Protein AF-A0A1H2CNV8-F1 (afdb_monomer)

Sequence (73 aa):
MRPVPSEGQSTDARPAPSYRAFCPVCKKAGRRFSSYGSAEHVAQGHADKYGHTTHVIDQYGIRVVGSDRTTGR

pLDDT: mean 75.73, std 14.86, range [43.59, 90.31]

Mean predicted aligned error: 10.43 Å

Solvent-accessible surface area (backbone atoms only — not comparable to full-atom values): 4335 Å² total; per-residue (Å²): 140,81,86,79,82,82,85,84,76,84,89,62,92,64,79,73,59,32,16,18,15,35,25,78,86,76,70,44,69,53,65,78,24,78,40,61,70,60,13,45,52,52,13,42,56,48,6,67,75,70,55,37,57,12,27,25,21,42,73,87,65,49,71,50,85,88,40,75,30,62,48,81,129

Radius of gyration: 16.22 Å; Cα contacts (8 Å, |Δi|>4): 116; chains: 1; bounding box: 38×26×53 Å

Secondary structure (DSSP, 8-state):
-PPP---------PPP--EEEEETTTTEEEEEESSHHHHHHHHHHHHHHH---BEEE-TTSPBPTT--BPPP-

Structure (mmCIF, N/CA/C/O backbone):
data_AF-A0A1H2CNV8-F1
#
_entry.id   AF-A0A1H2CNV8-F1
#
loop_
_atom_site.group_PDB
_atom_site.id
_atom_site.type_symbol
_atom_site.label_atom_id
_atom_site.label_alt_id
_atom_site.label_comp_id
_atom_site.label_asym_id
_a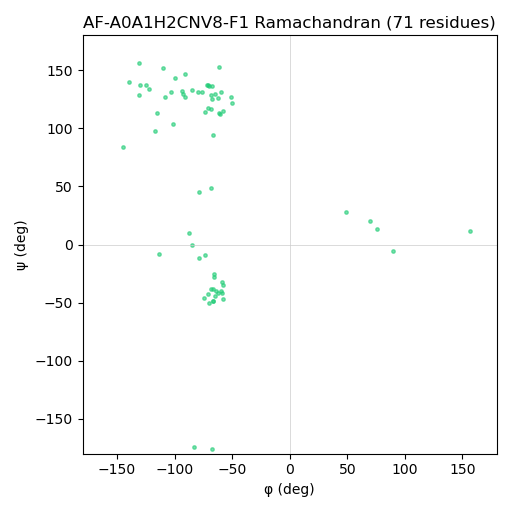tom_site.label_entity_id
_atom_site.label_seq_id
_atom_site.pdbx_PDB_ins_code
_atom_site.Cartn_x
_atom_site.Cartn_y
_atom_site.Cartn_z
_atom_site.occupancy
_atom_site.B_iso_or_equiv
_atom_s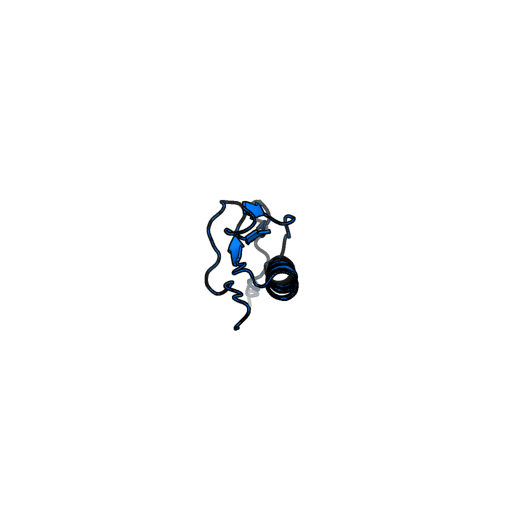ite.auth_seq_id
_atom_site.auth_comp_id
_atom_site.auth_asym_id
_atom_site.auth_atom_id
_atom_site.pdbx_PDB_model_num
ATOM 1 N N . MET A 1 1 ? 30.082 -17.776 -36.079 1.00 45.09 1 MET A N 1
ATOM 2 C CA . MET A 1 1 ? 29.751 -17.635 -34.643 1.00 45.09 1 MET A CA 1
ATOM 3 C C . MET A 1 1 ? 28.802 -16.448 -34.516 1.00 45.09 1 MET A C 1
ATOM 5 O O . MET A 1 1 ? 29.193 -15.361 -34.912 1.00 45.09 1 MET A O 1
ATOM 9 N N . ARG A 1 2 ? 27.537 -16.650 -34.118 1.00 48.00 2 ARG A N 1
ATOM 10 C CA . ARG A 1 2 ? 26.553 -15.558 -33.950 1.00 48.00 2 ARG A CA 1
ATOM 11 C C . ARG A 1 2 ? 26.411 -15.272 -32.446 1.00 48.00 2 ARG A C 1
ATOM 13 O O . ARG A 1 2 ? 26.269 -16.244 -31.707 1.00 48.00 2 ARG A O 1
ATOM 20 N N . PRO A 1 3 ? 26.480 -14.013 -31.983 1.00 52.56 3 PRO A N 1
ATOM 21 C CA . PRO A 1 3 ? 26.315 -13.701 -30.568 1.00 52.56 3 PRO A CA 1
ATOM 22 C C . PRO A 1 3 ? 24.853 -13.881 -30.132 1.00 52.56 3 PRO A C 1
ATOM 24 O O . PRO A 1 3 ? 23.925 -13.507 -30.850 1.00 52.56 3 PRO A O 1
ATOM 27 N N . VAL A 1 4 ? 24.680 -14.486 -28.957 1.00 60.47 4 VAL A N 1
ATOM 28 C CA . VAL A 1 4 ? 23.415 -14.629 -28.224 1.00 60.47 4 VAL A CA 1
ATOM 29 C C . VAL A 1 4 ? 22.981 -13.243 -27.730 1.00 60.47 4 VAL A C 1
ATOM 31 O O . VAL A 1 4 ? 23.800 -12.561 -27.112 1.00 60.47 4 VAL A O 1
ATOM 34 N N . PRO A 1 5 ? 21.739 -12.791 -27.973 1.00 47.50 5 PRO A N 1
ATOM 35 C CA . PRO A 1 5 ? 21.241 -11.580 -27.340 1.00 47.50 5 PRO A CA 1
ATOM 36 C C . PRO A 1 5 ? 20.946 -11.876 -25.865 1.00 47.50 5 PRO A C 1
ATOM 38 O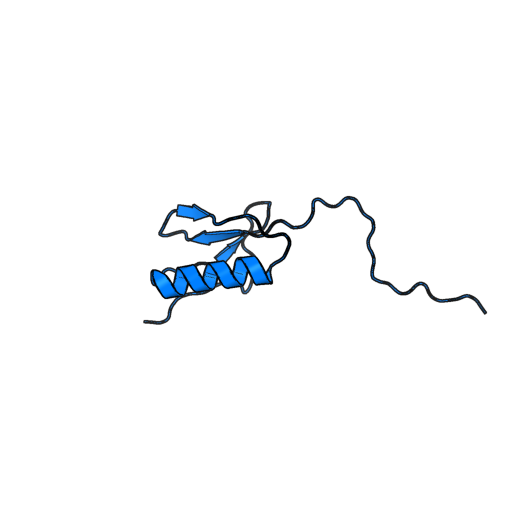 O . PRO A 1 5 ? 20.071 -12.678 -25.547 1.00 47.50 5 PRO A O 1
ATOM 41 N N . SER A 1 6 ? 21.704 -11.243 -24.970 1.00 52.09 6 SER A N 1
ATOM 42 C CA . SER A 1 6 ? 21.432 -11.233 -23.534 1.00 52.09 6 SER A CA 1
ATOM 43 C C . SER A 1 6 ? 20.064 -10.606 -23.279 1.00 52.09 6 SER A C 1
ATOM 45 O O . SER A 1 6 ? 19.851 -9.416 -23.515 1.00 52.09 6 SER A O 1
ATOM 47 N N . GLU A 1 7 ? 19.132 -11.427 -22.815 1.00 55.12 7 GLU A N 1
ATOM 48 C CA . GLU A 1 7 ? 17.822 -11.002 -22.342 1.00 55.12 7 GLU A CA 1
ATOM 49 C C . GLU A 1 7 ? 17.985 -10.026 -21.170 1.00 55.12 7 GLU A C 1
ATOM 51 O O . GLU A 1 7 ? 18.737 -10.295 -20.232 1.00 55.12 7 GLU A O 1
ATOM 56 N N . GLY A 1 8 ? 17.291 -8.884 -21.206 1.00 52.78 8 GLY A N 1
ATOM 57 C CA . GLY A 1 8 ? 17.272 -7.991 -20.044 1.00 52.78 8 GLY A CA 1
ATOM 58 C C . GLY A 1 8 ? 16.954 -6.518 -20.266 1.00 52.78 8 GLY A C 1
ATOM 59 O O . GLY A 1 8 ? 17.137 -5.734 -19.337 1.00 52.78 8 GLY A O 1
ATOM 60 N N . GLN A 1 9 ? 16.482 -6.090 -21.439 1.00 49.09 9 GLN A N 1
ATOM 61 C CA . GLN A 1 9 ? 15.978 -4.721 -21.563 1.00 49.09 9 GLN A CA 1
ATOM 62 C C . GLN A 1 9 ? 14.797 -4.654 -22.524 1.00 49.09 9 GLN A C 1
ATOM 64 O O . GLN A 1 9 ? 14.927 -4.394 -23.715 1.00 4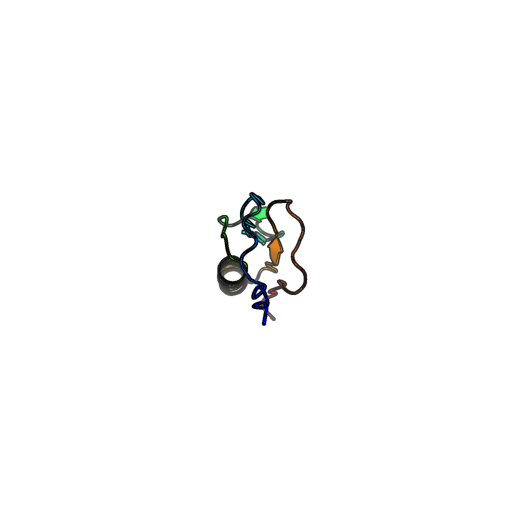9.09 9 GLN A O 1
ATOM 69 N N . SER A 1 10 ? 13.622 -4.949 -21.970 1.00 46.03 10 SER A N 1
ATOM 70 C CA . SER A 1 10 ? 12.336 -4.770 -22.634 1.00 46.03 10 SER A CA 1
ATOM 71 C C . SER A 1 10 ? 12.097 -3.268 -22.826 1.00 46.03 10 SER A C 1
ATOM 73 O O . SER A 1 10 ? 11.598 -2.591 -21.932 1.00 46.03 10 SER A O 1
ATOM 75 N N . THR A 1 11 ? 12.463 -2.743 -23.992 1.00 53.69 11 THR A N 1
ATOM 76 C CA . THR A 1 11 ? 12.110 -1.404 -24.494 1.00 53.69 11 THR A CA 1
ATOM 77 C C . THR A 1 11 ? 10.686 -1.383 -25.059 1.00 53.69 11 THR A C 1
ATOM 79 O O . THR A 1 11 ? 10.432 -0.838 -26.129 1.00 53.69 11 THR A O 1
ATOM 82 N N . ASP A 1 12 ? 9.741 -1.985 -24.337 1.00 47.94 12 ASP A N 1
ATOM 83 C CA . ASP A 1 12 ? 8.318 -1.840 -24.634 1.00 47.94 12 ASP A CA 1
ATOM 84 C C . ASP A 1 12 ? 7.798 -0.685 -23.782 1.00 47.94 12 ASP A C 1
ATOM 86 O O . ASP A 1 12 ? 8.085 -0.633 -22.584 1.00 47.94 12 ASP A O 1
ATOM 90 N N . ALA A 1 13 ? 7.055 0.243 -24.380 1.00 54.09 13 ALA A N 1
ATOM 91 C CA . ALA A 1 13 ? 6.402 1.363 -23.706 1.00 54.09 13 ALA A CA 1
ATOM 92 C C . ALA A 1 13 ? 5.255 0.890 -22.785 1.00 54.09 13 ALA A C 1
ATOM 94 O O . ALA A 1 13 ? 4.142 1.415 -22.813 1.00 54.09 13 ALA A O 1
ATOM 95 N N . ARG A 1 14 ? 5.522 -0.114 -21.946 1.00 54.78 14 ARG A N 1
ATOM 96 C CA . ARG A 1 14 ? 4.690 -0.503 -20.820 1.00 54.78 14 ARG A CA 1
ATOM 97 C C . ARG A 1 14 ? 4.659 0.680 -19.858 1.00 54.78 14 ARG A C 1
ATOM 99 O O . ARG A 1 14 ? 5.732 1.153 -19.472 1.00 54.78 14 ARG A O 1
ATOM 106 N N . PRO A 1 15 ? 3.473 1.175 -19.458 1.00 54.31 15 PRO A N 1
ATOM 107 C CA . PRO A 1 15 ? 3.391 2.176 -18.403 1.00 54.31 15 PRO A CA 1
ATOM 108 C C . PRO A 1 15 ? 4.211 1.671 -17.217 1.00 54.31 15 PRO A C 1
ATOM 110 O O . PRO A 1 15 ? 3.994 0.548 -16.756 1.00 54.31 15 PRO A O 1
ATOM 113 N N . ALA A 1 16 ? 5.209 2.460 -16.806 1.00 64.06 16 ALA A N 1
ATOM 114 C CA . ALA A 1 16 ? 6.141 2.064 -15.762 1.00 64.06 16 ALA A CA 1
ATOM 115 C C . ALA A 1 16 ? 5.342 1.592 -14.536 1.00 64.06 16 ALA A C 1
ATOM 117 O O . ALA A 1 16 ? 4.452 2.331 -14.090 1.00 64.06 16 ALA A O 1
ATOM 118 N N . PRO A 1 17 ? 5.618 0.383 -14.014 1.00 65.44 17 PRO A N 1
ATOM 119 C CA . PRO A 1 17 ? 4.785 -0.216 -12.986 1.00 65.44 17 PRO A CA 1
ATOM 120 C C . PRO A 1 17 ? 4.725 0.716 -11.774 1.00 65.44 17 PRO A C 1
ATOM 122 O O . PRO A 1 17 ? 5.739 1.006 -11.143 1.00 65.44 17 PRO A O 1
ATOM 125 N N . SER A 1 18 ? 3.533 1.244 -11.490 1.00 82.19 18 SER A N 1
ATOM 126 C CA . SER A 1 18 ? 3.333 2.207 -10.404 1.00 82.19 18 SER A CA 1
ATOM 127 C C . SER A 1 18 ? 2.725 1.532 -9.182 1.00 82.19 18 SER A C 1
ATOM 129 O O . SER A 1 18 ? 1.526 1.293 -9.126 1.00 82.19 18 SER A O 1
ATOM 131 N N . TYR A 1 19 ? 3.538 1.287 -8.166 1.00 87.94 19 TYR A N 1
ATOM 132 C CA . TYR A 1 19 ? 3.140 0.675 -6.903 1.00 87.94 19 TYR A CA 1
ATOM 133 C C . TYR A 1 19 ? 2.733 1.730 -5.872 1.00 87.94 19 TYR A C 1
ATOM 135 O O . TYR A 1 19 ? 3.298 2.822 -5.827 1.00 87.94 19 TYR A O 1
ATOM 143 N N . ARG A 1 20 ? 1.774 1.428 -5.001 1.00 89.19 20 ARG A N 1
ATOM 144 C CA . ARG A 1 20 ? 1.352 2.302 -3.897 1.00 89.19 20 ARG A CA 1
ATOM 145 C C . ARG A 1 20 ? 1.092 1.475 -2.651 1.00 89.19 20 ARG A C 1
ATOM 147 O O . ARG A 1 20 ? 0.474 0.425 -2.737 1.00 89.19 20 ARG A O 1
ATOM 154 N N . ALA A 1 21 ? 1.486 1.974 -1.485 1.00 89.44 21 ALA A N 1
ATOM 155 C CA . ALA A 1 21 ? 0.997 1.418 -0.226 1.00 89.44 21 ALA A CA 1
ATOM 156 C C . ALA A 1 21 ? -0.503 1.721 -0.082 1.00 89.44 21 ALA A C 1
ATOM 158 O O . ALA A 1 21 ? -0.925 2.842 -0.347 1.00 89.44 21 ALA A O 1
ATOM 159 N N . PHE A 1 22 ? -1.307 0.765 0.350 1.00 88.56 22 PHE A N 1
ATOM 160 C CA . PHE A 1 22 ? -2.733 0.916 0.592 1.00 88.56 22 PHE A CA 1
ATOM 161 C C . PHE A 1 22 ? -3.082 0.356 1.963 1.00 88.56 22 PHE A C 1
ATOM 163 O O . PHE A 1 22 ? -2.745 -0.779 2.304 1.00 88.56 22 PHE A O 1
ATOM 170 N N . CYS A 1 23 ? -3.775 1.176 2.745 1.00 88.44 23 CYS A N 1
ATOM 171 C CA . CYS A 1 23 ? -4.280 0.808 4.054 1.00 88.44 23 CYS A CA 1
ATOM 172 C C . CYS A 1 23 ? -5.820 0.836 4.016 1.00 88.44 23 CYS A C 1
ATOM 174 O O . CYS A 1 23 ? -6.392 1.927 3.880 1.00 88.44 23 CYS A O 1
ATOM 176 N N . PRO A 1 24 ? -6.512 -0.314 4.148 1.00 84.38 24 PRO A N 1
ATOM 177 C CA . PRO A 1 24 ? -7.973 -0.372 4.171 1.00 84.38 24 PRO A CA 1
ATOM 178 C C . PRO A 1 24 ? -8.568 0.324 5.402 1.00 84.38 24 PRO A C 1
ATOM 180 O O . PRO A 1 24 ? -9.664 0.870 5.311 1.00 84.38 24 PRO A O 1
ATOM 183 N N . VAL A 1 25 ? -7.835 0.373 6.523 1.00 86.00 25 VAL A N 1
ATOM 184 C CA . VAL A 1 25 ? -8.277 1.027 7.769 1.00 86.00 25 VAL A CA 1
ATOM 185 C C . VAL A 1 25 ? -8.314 2.546 7.602 1.00 86.00 25 VAL A C 1
ATOM 187 O O . VAL A 1 25 ? -9.330 3.186 7.860 1.00 86.00 25 VAL A O 1
ATOM 190 N N . CYS A 1 26 ? -7.230 3.140 7.099 1.00 84.12 26 CYS A N 1
ATOM 191 C CA . CYS A 1 26 ? -7.173 4.581 6.855 1.00 84.12 26 CYS A CA 1
ATOM 192 C C . CYS A 1 26 ? -7.897 5.012 5.574 1.00 84.12 26 CYS A C 1
ATOM 194 O O . CYS A 1 26 ? -8.021 6.215 5.339 1.00 84.12 26 CYS A O 1
ATOM 196 N N . LYS A 1 27 ? -8.288 4.061 4.711 1.00 77.31 27 LYS A N 1
ATOM 197 C CA . LYS A 1 27 ? -8.747 4.294 3.328 1.00 77.31 27 LYS A CA 1
ATOM 198 C C . LYS A 1 27 ? -7.808 5.212 2.530 1.00 77.31 27 LYS A C 1
ATOM 200 O O . LYS A 1 27 ? -8.233 5.918 1.619 1.00 77.31 27 LYS A O 1
ATOM 205 N N . LYS A 1 28 ? -6.519 5.223 2.885 1.00 72.50 28 LYS A N 1
ATOM 206 C CA . LYS A 1 28 ? -5.494 6.053 2.247 1.00 72.50 28 LYS A CA 1
ATOM 207 C C . LYS A 1 28 ? -4.575 5.173 1.415 1.00 72.50 28 LYS A C 1
ATOM 209 O O . LYS A 1 28 ? -3.993 4.214 1.921 1.00 72.50 28 LYS A O 1
ATOM 214 N N . ALA A 1 29 ? -4.425 5.553 0.150 1.00 72.25 29 ALA A N 1
ATOM 215 C CA . ALA A 1 29 ? -3.351 5.083 -0.707 1.00 72.25 29 ALA A CA 1
ATOM 216 C C . ALA A 1 29 ? -2.179 6.071 -0.618 1.00 72.25 29 ALA A C 1
ATOM 218 O O . ALA A 1 29 ? -2.358 7.283 -0.747 1.00 72.25 29 ALA A O 1
ATOM 219 N N . GLY A 1 30 ? -0.983 5.552 -0.372 1.00 74.69 30 GLY A N 1
ATOM 220 C CA . GLY A 1 30 ? 0.266 6.293 -0.371 1.00 74.69 30 GLY A CA 1
ATOM 221 C C . GLY A 1 30 ? 0.665 6.796 -1.761 1.00 74.69 30 GLY A C 1
ATOM 222 O O . GLY A 1 30 ? -0.048 6.659 -2.761 1.00 74.69 30 GLY A O 1
ATOM 223 N N . ARG A 1 31 ? 1.853 7.404 -1.824 1.00 81.38 31 ARG A N 1
ATOM 224 C CA . ARG A 1 31 ? 2.443 7.901 -3.077 1.00 81.38 31 ARG A CA 1
ATOM 225 C C . ARG A 1 31 ? 2.677 6.759 -4.076 1.00 81.38 31 ARG A C 1
ATOM 227 O O . ARG A 1 31 ? 2.847 5.617 -3.662 1.00 81.38 31 ARG A O 1
ATOM 234 N N . ARG A 1 32 ? 2.659 7.078 -5.386 1.00 84.31 32 ARG A N 1
ATOM 235 C CA . ARG A 1 32 ? 3.113 6.138 -6.437 1.00 84.31 32 ARG A CA 1
ATOM 236 C C . ARG A 1 32 ? 4.621 6.007 -6.343 1.00 84.31 32 ARG A C 1
ATOM 238 O O . ARG A 1 32 ? 5.309 7.015 -6.218 1.00 84.31 32 ARG A O 1
ATOM 245 N N . PHE A 1 33 ? 5.092 4.783 -6.467 1.00 85.06 33 PHE A N 1
ATOM 246 C CA . PHE A 1 33 ? 6.488 4.416 -6.558 1.00 85.06 33 PHE A CA 1
ATOM 247 C C . PHE A 1 33 ? 6.681 3.601 -7.827 1.00 85.06 33 PHE A C 1
ATOM 249 O O . PHE A 1 33 ? 5.887 2.713 -8.111 1.00 85.06 33 PHE A O 1
ATOM 256 N N . SER A 1 34 ? 7.753 3.865 -8.565 1.00 82.56 34 SER A N 1
ATOM 257 C CA . SER A 1 34 ? 8.109 3.077 -9.753 1.00 82.56 34 SER A CA 1
ATOM 258 C C . SER A 1 34 ? 8.668 1.689 -9.403 1.00 82.56 34 SER A C 1
ATOM 260 O O . SER A 1 34 ? 8.850 0.852 -10.280 1.00 82.56 34 SER A O 1
ATOM 262 N N . SER A 1 35 ? 8.942 1.448 -8.115 1.00 82.62 35 SER A N 1
ATOM 263 C CA . SER A 1 35 ? 9.529 0.213 -7.599 1.00 82.62 35 SER A CA 1
ATOM 264 C C . SER A 1 35 ? 8.724 -0.321 -6.423 1.00 82.62 35 SER A C 1
ATOM 266 O O . SER A 1 35 ? 8.359 0.422 -5.507 1.00 82.62 35 SER A O 1
ATOM 268 N N . TYR A 1 36 ? 8.515 -1.635 -6.423 1.00 84.00 36 TYR A N 1
ATOM 269 C CA . TYR A 1 36 ? 7.783 -2.342 -5.379 1.00 84.00 36 TYR A CA 1
ATOM 270 C C . TYR A 1 36 ? 8.407 -2.144 -3.988 1.00 84.00 36 TYR A C 1
ATOM 272 O O . TYR A 1 36 ? 7.703 -1.772 -3.054 1.00 84.00 36 TYR A O 1
ATOM 280 N N . GLY A 1 37 ? 9.733 -2.285 -3.863 1.00 84.50 37 GLY A N 1
ATOM 281 C CA . GLY A 1 37 ? 10.440 -2.171 -2.580 1.00 84.50 37 GLY A CA 1
ATOM 282 C C . GLY A 1 37 ? 10.231 -0.830 -1.866 1.00 84.50 37 GLY A C 1
ATOM 283 O O . GLY A 1 37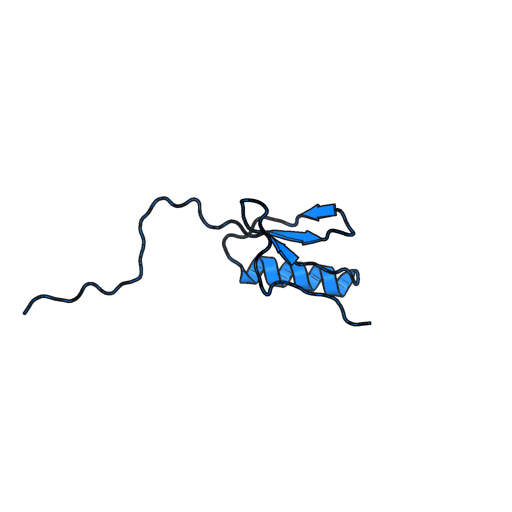 ? 10.110 -0.792 -0.646 1.00 84.50 37 GLY A O 1
ATOM 284 N N . SER A 1 38 ? 10.106 0.275 -2.608 1.00 87.56 38 SER A N 1
ATOM 285 C CA . SER A 1 38 ? 9.812 1.590 -2.022 1.00 87.56 38 SER A CA 1
ATOM 286 C C . SER A 1 38 ? 8.375 1.678 -1.503 1.00 87.56 38 SER A C 1
ATOM 288 O O . SER A 1 38 ? 8.148 2.181 -0.404 1.00 87.56 38 SER A O 1
ATOM 290 N N . ALA A 1 39 ? 7.404 1.161 -2.264 1.00 87.25 39 ALA A N 1
ATOM 291 C CA . ALA A 1 39 ? 6.012 1.100 -1.821 1.00 87.25 39 ALA A CA 1
ATOM 292 C C . ALA A 1 39 ? 5.857 0.190 -0.600 1.00 87.25 39 ALA A C 1
ATOM 294 O O . ALA A 1 39 ? 5.137 0.524 0.337 1.00 87.25 39 ALA A O 1
ATOM 295 N N . GLU A 1 40 ? 6.572 -0.927 -0.601 1.00 87.62 40 GLU A N 1
ATOM 296 C CA . GLU A 1 40 ? 6.614 -1.886 0.487 1.00 87.62 40 GLU A CA 1
ATOM 297 C C . GLU A 1 40 ? 7.241 -1.252 1.751 1.00 87.62 40 GLU A C 1
ATOM 299 O O . GLU A 1 40 ? 6.668 -1.356 2.839 1.00 87.62 40 GLU A O 1
ATOM 304 N N . HIS A 1 41 ? 8.347 -0.510 1.627 1.00 88.62 41 HIS A N 1
ATOM 305 C CA . HIS A 1 41 ? 8.946 0.235 2.743 1.00 88.62 41 HIS A CA 1
ATOM 306 C C . HIS A 1 41 ? 7.959 1.250 3.343 1.00 88.62 41 HIS A C 1
ATOM 308 O O . HIS A 1 41 ? 7.826 1.349 4.561 1.00 88.62 41 HIS A O 1
ATOM 314 N N . VAL A 1 42 ? 7.203 1.969 2.507 1.00 87.44 42 VAL A N 1
ATOM 315 C CA . VAL A 1 42 ? 6.159 2.890 2.988 1.00 87.44 42 VAL A CA 1
ATOM 316 C C . VAL A 1 42 ? 4.986 2.151 3.623 1.00 87.44 42 VAL A C 1
ATOM 318 O O . VAL A 1 42 ? 4.459 2.615 4.634 1.00 87.44 42 VAL A O 1
ATOM 321 N N . ALA A 1 43 ? 4.589 1.003 3.073 1.00 87.19 43 ALA A N 1
ATOM 322 C CA . ALA A 1 43 ? 3.576 0.156 3.686 1.00 87.19 43 ALA A CA 1
ATOM 323 C C . ALA A 1 43 ? 4.015 -0.292 5.087 1.00 87.19 43 ALA A C 1
ATOM 325 O O . ALA A 1 43 ? 3.215 -0.234 6.015 1.00 87.19 43 ALA A O 1
ATOM 326 N N . GLN A 1 44 ? 5.297 -0.630 5.265 1.00 87.25 44 GLN A N 1
ATOM 327 C CA . GLN A 1 44 ? 5.854 -0.970 6.575 1.00 87.25 44 GLN A CA 1
ATOM 328 C C . GLN A 1 44 ? 5.889 0.211 7.520 1.00 87.25 44 GLN A C 1
ATOM 330 O O . GLN A 1 44 ? 5.397 0.085 8.628 1.00 87.25 44 GLN A O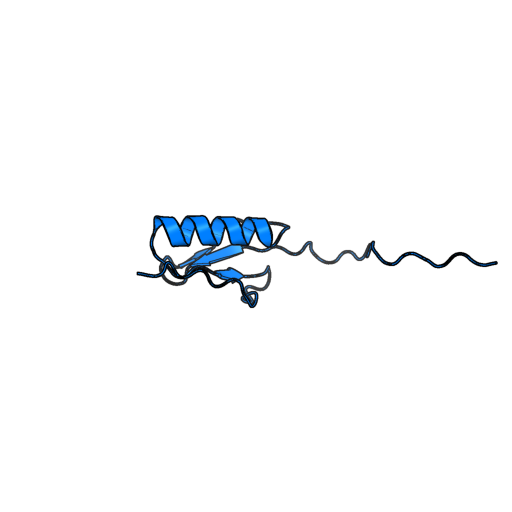 1
ATOM 335 N N . GLY A 1 45 ? 6.403 1.362 7.085 1.00 88.12 45 GLY A N 1
ATOM 336 C CA . GLY A 1 45 ? 6.423 2.556 7.929 1.00 88.12 45 GLY A CA 1
ATOM 337 C C . GLY A 1 45 ? 5.018 2.979 8.372 1.00 88.12 45 GLY A C 1
ATOM 338 O O . GLY A 1 45 ? 4.843 3.488 9.473 1.00 88.12 45 GLY A O 1
ATOM 339 N N . HIS A 1 46 ? 3.995 2.742 7.544 1.00 86.94 46 HIS A N 1
ATOM 340 C CA . HIS A 1 46 ? 2.605 2.975 7.929 1.00 86.94 46 HIS A CA 1
ATOM 341 C C . HIS A 1 46 ? 2.076 1.914 8.903 1.00 86.94 46 HIS A C 1
ATOM 343 O O . HIS A 1 46 ? 1.440 2.272 9.894 1.00 86.94 46 HIS A O 1
ATOM 349 N N . ALA A 1 47 ? 2.335 0.635 8.627 1.00 87.69 47 ALA A N 1
ATOM 350 C CA . ALA A 1 47 ? 1.922 -0.472 9.482 1.00 87.69 47 ALA A CA 1
ATOM 351 C C . ALA A 1 47 ? 2.568 -0.393 10.871 1.00 87.69 47 ALA A C 1
ATOM 353 O O . ALA A 1 47 ? 1.879 -0.578 11.864 1.00 87.69 47 ALA A O 1
ATOM 354 N N . ASP A 1 48 ? 3.849 -0.043 10.945 1.00 87.25 48 ASP A N 1
ATOM 355 C CA . ASP A 1 48 ? 4.603 0.133 12.187 1.00 87.25 48 ASP A CA 1
ATOM 356 C C . ASP A 1 48 ? 4.081 1.332 12.992 1.00 87.25 48 ASP A C 1
ATOM 358 O O . ASP A 1 48 ? 3.721 1.203 14.159 1.00 87.25 48 ASP A O 1
ATOM 362 N N . LYS A 1 49 ? 3.908 2.487 12.335 1.00 87.31 49 LYS A N 1
ATOM 363 C CA . LYS A 1 49 ? 3.467 3.722 12.997 1.00 87.31 49 LYS A CA 1
ATOM 364 C C . LYS A 1 49 ? 2.031 3.670 13.526 1.00 87.31 49 LYS A C 1
ATOM 366 O O . LYS A 1 49 ? 1.739 4.294 14.544 1.00 87.31 49 LYS A O 1
ATOM 371 N N . TYR A 1 50 ? 1.120 3.030 12.793 1.00 85.44 50 TYR A N 1
ATOM 372 C CA . TYR A 1 50 ? -0.316 3.050 13.102 1.00 85.44 50 TYR A CA 1
ATOM 373 C C . TYR A 1 50 ? -0.881 1.687 13.515 1.00 85.44 50 TYR A C 1
ATOM 375 O O . TYR A 1 50 ? -2.036 1.612 13.917 1.00 85.44 50 TYR A O 1
ATOM 383 N N . GLY A 1 51 ? -0.107 0.607 13.411 1.00 85.50 51 GLY A N 1
ATOM 384 C CA . GLY A 1 51 ? -0.567 -0.746 13.724 1.00 85.50 51 GLY A CA 1
ATOM 385 C C . GLY A 1 51 ? -1.591 -1.313 12.738 1.00 85.50 51 GLY A C 1
ATOM 386 O O . GLY A 1 51 ? -2.346 -2.216 13.084 1.00 85.50 51 GLY A O 1
ATOM 387 N N . HIS A 1 52 ? -1.669 -0.778 11.519 1.00 87.75 52 HIS A N 1
ATOM 388 C CA . HIS A 1 52 ? -2.663 -1.195 10.530 1.00 87.75 52 HIS A CA 1
ATOM 389 C C . HIS A 1 52 ? -2.086 -2.170 9.510 1.00 87.75 52 HIS A C 1
ATOM 391 O O . HIS A 1 52 ? -0.973 -1.980 9.018 1.00 87.75 52 HIS A O 1
ATOM 397 N N . THR A 1 53 ? -2.897 -3.138 9.085 1.00 86.25 53 THR A N 1
ATOM 398 C CA . THR A 1 53 ? -2.571 -3.979 7.932 1.00 86.25 53 THR A CA 1
ATOM 399 C C . THR A 1 53 ? -2.452 -3.110 6.688 1.00 86.25 53 THR A C 1
ATOM 401 O O . THR A 1 53 ? -3.435 -2.532 6.227 1.00 86.25 53 THR A O 1
ATOM 404 N N . THR A 1 54 ? -1.247 -3.007 6.141 1.00 88.38 54 THR A N 1
ATOM 405 C CA . THR A 1 54 ? -0.969 -2.209 4.945 1.00 88.38 54 THR A CA 1
ATOM 406 C C . THR A 1 54 ? -0.371 -3.113 3.887 1.00 88.38 54 THR A C 1
ATOM 408 O O . THR A 1 54 ? 0.525 -3.899 4.180 1.00 88.38 54 THR A O 1
ATOM 411 N N . HIS A 1 55 ? -0.865 -3.014 2.656 1.00 89.06 55 HIS A N 1
ATOM 412 C CA . HIS A 1 55 ? -0.369 -3.805 1.536 1.00 89.06 55 HIS A CA 1
ATOM 413 C C . HIS A 1 55 ? -0.077 -2.936 0.326 1.00 89.06 55 HIS A C 1
ATOM 415 O O . HIS A 1 55 ? -0.623 -1.849 0.176 1.00 89.06 55 HIS A O 1
ATOM 421 N N . VAL A 1 56 ? 0.800 -3.404 -0.550 1.00 90.31 56 VAL A N 1
ATOM 422 C CA . VAL A 1 56 ? 1.096 -2.706 -1.797 1.00 90.31 56 VAL A CA 1
ATOM 423 C C . VAL A 1 56 ? 0.064 -3.095 -2.852 1.00 90.31 56 VAL A C 1
ATOM 425 O O . VAL A 1 56 ? -0.241 -4.272 -3.038 1.00 90.31 56 VAL A O 1
ATOM 428 N N . ILE A 1 57 ? -0.469 -2.095 -3.540 1.00 90.31 57 ILE A N 1
ATOM 429 C CA . ILE A 1 57 ? -1.283 -2.246 -4.744 1.00 90.31 57 ILE A CA 1
ATOM 430 C C . ILE A 1 57 ? -0.495 -1.738 -5.948 1.00 90.31 57 ILE A C 1
ATOM 432 O O . ILE A 1 57 ? 0.357 -0.854 -5.818 1.00 90.31 57 ILE A O 1
ATOM 436 N N . ASP A 1 58 ? -0.774 -2.290 -7.116 1.00 86.56 58 ASP A N 1
ATOM 437 C CA . ASP A 1 58 ? -0.223 -1.823 -8.378 1.00 86.56 58 ASP A CA 1
ATOM 438 C C . ASP A 1 58 ? -1.033 -0.627 -8.937 1.00 86.56 58 ASP A C 1
ATOM 440 O O . ASP A 1 58 ? -1.946 -0.088 -8.299 1.00 86.56 58 ASP A O 1
ATOM 444 N N . GLN A 1 59 ? -0.700 -0.194 -10.151 1.00 83.06 59 GLN A N 1
ATOM 445 C CA . GLN A 1 59 ? -1.336 0.929 -10.831 1.00 83.06 59 GLN A CA 1
ATOM 446 C C . GLN A 1 59 ? -2.802 0.678 -11.190 1.00 83.06 59 GLN A C 1
ATOM 448 O O . GLN A 1 59 ? -3.568 1.639 -11.285 1.00 83.06 59 GLN A O 1
ATOM 453 N N . TYR A 1 60 ? -3.188 -0.589 -11.352 1.00 84.62 60 TYR A N 1
ATOM 454 C CA . TYR A 1 60 ? -4.564 -1.020 -11.582 1.00 84.62 60 TYR A CA 1
ATOM 455 C C . TYR A 1 60 ? -5.353 -1.198 -10.277 1.00 84.62 60 TYR A C 1
ATOM 457 O O . TYR A 1 60 ? -6.538 -1.520 -10.311 1.00 84.62 60 TYR A O 1
ATOM 465 N N . GLY A 1 61 ? -4.726 -0.962 -9.120 1.00 82.62 61 GLY A N 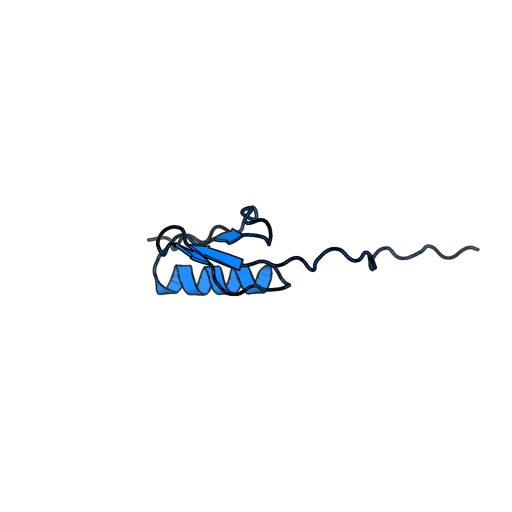1
ATOM 466 C CA . GLY A 1 61 ? -5.345 -1.176 -7.815 1.00 82.62 61 GLY A CA 1
ATOM 467 C C . GLY A 1 61 ? -5.435 -2.649 -7.422 1.00 82.62 61 GLY A C 1
ATOM 468 O O . GLY A 1 61 ? -6.132 -2.981 -6.464 1.00 82.62 61 GLY A O 1
ATOM 469 N N . ILE A 1 62 ? -4.727 -3.531 -8.130 1.00 86.12 62 ILE A N 1
ATOM 470 C CA . ILE A 1 62 ? -4.620 -4.938 -7.777 1.00 86.12 62 ILE A CA 1
ATOM 471 C C . ILE A 1 62 ? -3.593 -5.057 -6.660 1.00 86.12 62 ILE A C 1
ATOM 473 O O . ILE A 1 62 ? -2.487 -4.518 -6.722 1.00 86.12 62 ILE A O 1
ATOM 477 N N . ARG A 1 63 ? -3.962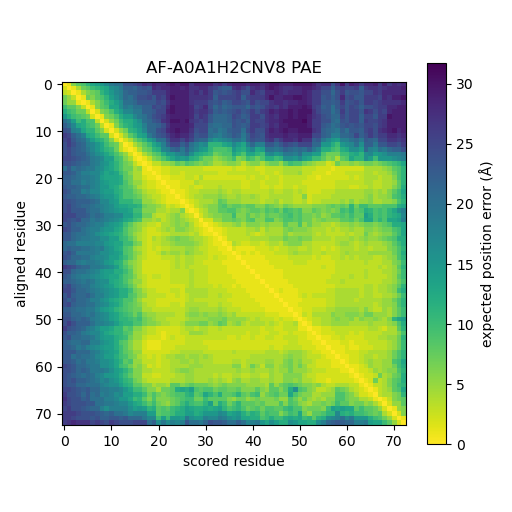 -5.782 -5.609 1.00 87.00 63 ARG A N 1
ATOM 478 C CA . ARG A 1 63 ? -3.048 -6.096 -4.519 1.00 87.00 63 ARG A CA 1
ATOM 479 C C . ARG A 1 63 ? -1.911 -6.980 -5.025 1.00 87.00 63 ARG A C 1
ATOM 481 O O . ARG A 1 63 ? -2.150 -8.034 -5.610 1.00 87.00 63 ARG A O 1
ATOM 488 N N . VAL A 1 64 ? -0.683 -6.584 -4.715 1.00 85.75 64 VAL A N 1
ATOM 489 C CA . VAL A 1 64 ? 0.500 -7.406 -4.958 1.00 85.75 64 VAL A CA 1
ATOM 490 C C . VAL A 1 64 ? 0.567 -8.502 -3.886 1.00 85.75 64 VAL A C 1
ATOM 492 O O . VAL A 1 64 ? 0.375 -8.259 -2.690 1.00 85.75 64 VAL A O 1
ATOM 495 N N . VAL A 1 65 ? 0.768 -9.746 -4.322 1.00 76.69 65 VAL A N 1
ATOM 496 C CA . VAL A 1 65 ? 0.867 -10.914 -3.435 1.00 76.69 65 VAL A CA 1
ATOM 497 C C . VAL A 1 65 ? 2.175 -10.839 -2.639 1.00 76.69 65 VAL A C 1
ATOM 499 O O . VAL A 1 65 ? 3.216 -10.508 -3.196 1.00 76.69 65 VAL A O 1
ATOM 502 N N . GLY A 1 66 ? 2.126 -11.139 -1.337 1.00 73.44 66 GLY A N 1
ATOM 503 C CA . GLY A 1 66 ? 3.296 -11.103 -0.443 1.00 73.44 66 GLY A CA 1
ATOM 504 C C . GLY A 1 66 ? 3.559 -9.754 0.237 1.00 73.44 66 GLY A C 1
ATOM 505 O O . GLY A 1 66 ? 4.397 -9.672 1.124 1.00 73.44 66 GLY A O 1
ATOM 506 N N . SER A 1 67 ? 2.803 -8.710 -0.102 1.00 77.19 67 SER A N 1
ATOM 507 C CA . SER A 1 67 ? 2.996 -7.355 0.436 1.00 77.19 67 SER A CA 1
ATOM 508 C C . SER A 1 67 ? 2.267 -7.071 1.744 1.00 77.19 67 SER A C 1
ATOM 510 O O . SER A 1 67 ? 2.134 -5.907 2.115 1.00 77.19 67 SER A O 1
ATOM 512 N N . ASP A 1 68 ? 1.700 -8.089 2.392 1.00 79.06 68 ASP A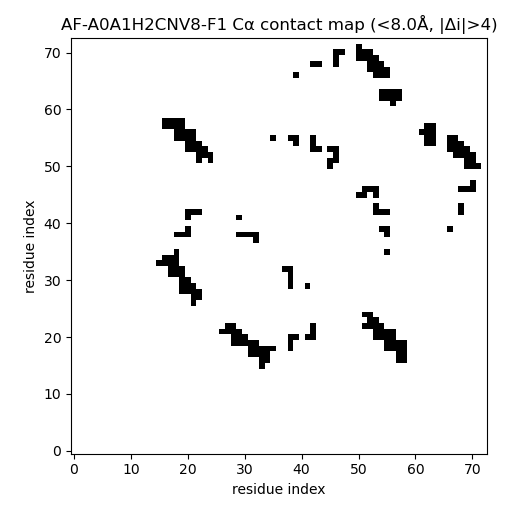 N 1
ATOM 513 C CA . ASP A 1 68 ? 0.953 -7.891 3.631 1.00 79.06 68 ASP A CA 1
ATOM 514 C C . ASP A 1 68 ? 1.908 -7.540 4.763 1.00 79.06 68 ASP A C 1
ATOM 516 O O . ASP A 1 68 ? 2.775 -8.334 5.127 1.00 79.06 68 ASP A O 1
ATOM 520 N N . ARG A 1 69 ? 1.750 -6.346 5.324 1.00 78.69 69 ARG A N 1
ATOM 521 C CA . ARG A 1 69 ? 2.384 -5.995 6.586 1.00 78.69 69 ARG A CA 1
ATOM 522 C C . ARG A 1 69 ? 1.296 -5.723 7.596 1.00 78.69 69 ARG A C 1
ATOM 524 O O . ARG A 1 69 ? 0.719 -4.638 7.624 1.00 78.69 69 ARG A O 1
ATOM 531 N N . THR A 1 70 ? 1.012 -6.734 8.407 1.00 70.50 70 THR A N 1
ATOM 532 C CA . THR A 1 70 ? 0.296 -6.573 9.666 1.00 70.50 70 THR A CA 1
ATOM 533 C C . THR A 1 70 ? 1.330 -6.338 10.759 1.00 70.50 70 THR A C 1
ATOM 535 O O . THR A 1 70 ? 2.274 -7.118 10.888 1.00 70.50 70 THR A O 1
ATOM 538 N N . THR A 1 71 ? 1.189 -5.261 11.535 1.00 62.38 71 THR A N 1
ATOM 539 C CA . THR A 1 71 ? 1.945 -5.181 12.787 1.00 62.38 71 THR A CA 1
ATOM 540 C C . THR A 1 71 ? 1.354 -6.244 13.708 1.00 62.38 71 THR A C 1
ATOM 542 O O . THR A 1 71 ? 0.150 -6.248 13.978 1.00 62.38 71 THR A O 1
ATOM 545 N N . GLY A 1 72 ? 2.176 -7.224 14.075 1.00 53.28 72 GLY A N 1
ATOM 546 C CA . GLY A 1 72 ? 1.822 -8.227 15.069 1.00 53.28 72 GLY A CA 1
ATOM 547 C C . GLY A 1 72 ? 1.701 -7.543 16.425 1.00 53.28 72 GLY A C 1
ATOM 548 O O . GLY A 1 72 ? 2.614 -6.830 16.832 1.00 53.28 72 GLY A O 1
ATOM 549 N N . ARG A 1 73 ? 0.540 -7.720 17.051 1.00 43.59 73 ARG A N 1
ATOM 550 C CA . ARG A 1 73 ? 0.233 -7.315 18.423 1.00 43.59 73 ARG A CA 1
ATOM 551 C C . ARG A 1 73 ? 1.140 -8.013 19.431 1.00 43.59 73 ARG A C 1
ATOM 553 O O . ARG A 1 73 ? 1.412 -9.214 19.213 1.00 43.59 73 ARG A O 1
#

Nearest PDB structures (foldseek):
  5hy3-assembly1_B  TM=5.530E-01  e=8.560E-01  Tequatrovirus T4
  2qsd-assembly3_D  TM=3.861E-01  e=3.717E+00  Idiomarina loihiensis

Foldseek 3Di:
DDDDPDDDDPPDVDPQKWKWKAFPVVRDTHHTDSDPVVRLVVQQVCCVVPQTFIFMAIPVRHTDPPSTDGDDD